Protein AF-W5T266-F1 (afdb_monomer_lite)

Radius of gyration: 19.84 Å; chains: 1; bounding box: 47×55×50 Å

Foldseek 3Di:
DVVVVVCCCVQAVVLLVVLVVQLVVLVDDDDDPDDPDQLAAADDRDPSSLVSNLSSLLSNCVRPQPPHAALPDWPDDPVLVVLLCLNNGHNVSSVSVDPSSVVSVVVRVVRGDPNNVSVNSNCVVVVVVVVVVVVVPDPPPPPDDD

Sequence (146 aa):
MKEAVEKFIKETLEKVEEGSKEAAKGAIGEAIGNATSAGHGADPANKDSIVSIVKGIKKIVEVVLKDKGNAGATKTGDDDKKDIGKLFAHANGKADAKEENIAKASASIGAVIGADILKAIAVLKKTLLLVLVRELMKPRMQLRLL

InterPro domains:
  IPR000680 Borrelia lipoprotein [PF00921] (2-126)

Organism: NCBI:txid1408429

pLDDT: mean 82.83, std 16.29, range [38.78, 98.12]

Structure (mmCIF, N/CA/C/O backbone):
data_AF-W5T266-F1
#
_entry.id   AF-W5T266-F1
#
loop_
_atom_site.group_PDB
_atom_site.id
_atom_site.type_symbol
_atom_site.label_atom_id
_atom_site.label_alt_id
_atom_site.label_comp_id
_atom_site.label_asym_id
_atom_site.label_entity_id
_atom_site.label_seq_id
_atom_site.pdbx_PDB_ins_code
_atom_site.Cartn_x
_atom_site.Cartn_y
_atom_site.Cartn_z
_atom_site.occupancy
_atom_site.B_iso_or_equiv
_atom_site.auth_seq_id
_atom_site.auth_comp_id
_atom_site.auth_asym_id
_atom_site.auth_atom_id
_atom_site.pdbx_PDB_model_num
ATOM 1 N N . MET A 1 1 ? -26.517 4.857 25.320 1.00 79.38 1 MET A N 1
ATOM 2 C CA . MET A 1 1 ? -25.827 5.932 24.563 1.00 79.38 1 MET A CA 1
ATOM 3 C C . MET A 1 1 ? -24.336 5.987 24.894 1.00 79.38 1 MET A C 1
ATOM 5 O O . MET A 1 1 ? -23.538 5.791 23.991 1.00 79.38 1 MET A O 1
ATOM 9 N N . LYS A 1 2 ? -23.952 6.188 26.166 1.00 92.50 2 LYS A N 1
ATOM 10 C CA . LYS A 1 2 ? -22.546 6.338 26.593 1.00 92.50 2 LYS A CA 1
ATOM 11 C C . LYS A 1 2 ? -21.632 5.168 26.183 1.00 92.50 2 LYS A C 1
ATOM 13 O O . LYS A 1 2 ? -20.604 5.398 25.562 1.00 92.50 2 LYS A O 1
ATOM 18 N N . GLU A 1 3 ? -22.062 3.928 26.408 1.00 95.19 3 GLU A N 1
ATOM 19 C CA . GLU A 1 3 ? -21.287 2.725 26.046 1.00 95.19 3 GLU A CA 1
ATOM 20 C C . GLU A 1 3 ? -21.024 2.593 24.538 1.00 95.19 3 GLU A C 1
ATOM 22 O O . GLU A 1 3 ? -19.925 2.238 24.121 1.00 95.19 3 GLU A O 1
ATOM 27 N N . ALA A 1 4 ? -22.013 2.917 23.699 1.00 94.06 4 ALA A N 1
ATOM 28 C CA . ALA A 1 4 ? -21.860 2.860 22.246 1.00 94.06 4 ALA A CA 1
ATOM 29 C C . ALA A 1 4 ? -20.841 3.896 21.740 1.00 94.06 4 ALA A C 1
ATOM 31 O O . ALA A 1 4 ? -20.068 3.604 20.828 1.00 94.06 4 ALA A O 1
ATOM 32 N N . VAL A 1 5 ? -20.813 5.081 22.360 1.00 95.75 5 VAL A N 1
ATOM 33 C CA . VAL A 1 5 ? -19.840 6.140 22.052 1.00 95.75 5 VAL A CA 1
ATOM 34 C C . VAL A 1 5 ? -18.434 5.722 22.479 1.00 95.75 5 VAL A C 1
ATOM 36 O O . VAL A 1 5 ? -17.506 5.814 21.681 1.00 95.75 5 VAL A O 1
ATOM 39 N N . GLU A 1 6 ? -18.270 5.199 23.696 1.00 96.38 6 GLU A N 1
ATOM 40 C CA . GLU A 1 6 ? -16.971 4.711 24.180 1.00 96.38 6 GLU A CA 1
ATOM 41 C C . GLU A 1 6 ? -16.427 3.570 23.311 1.00 96.38 6 GLU A C 1
ATOM 43 O O . GLU A 1 6 ? -15.244 3.561 22.964 1.00 96.38 6 GLU A O 1
ATOM 48 N N . LYS A 1 7 ? -17.298 2.642 22.897 1.00 95.19 7 LYS A N 1
ATOM 49 C CA . LYS A 1 7 ? -16.941 1.563 21.973 1.00 95.19 7 LYS A CA 1
ATOM 50 C C . LYS A 1 7 ? -16.498 2.105 20.616 1.00 95.19 7 LYS A C 1
ATOM 52 O O . LYS A 1 7 ? -15.481 1.663 20.093 1.00 95.19 7 LYS A O 1
ATOM 57 N N . PHE A 1 8 ? -17.221 3.072 20.050 1.00 95.19 8 PHE A N 1
ATOM 58 C CA . PHE A 1 8 ? -16.854 3.681 18.771 1.00 95.19 8 PHE A CA 1
ATOM 59 C C . PHE A 1 8 ? -15.481 4.368 18.825 1.00 95.19 8 PHE A C 1
ATOM 61 O O . PHE A 1 8 ? -14.663 4.167 17.924 1.00 95.19 8 PHE A O 1
ATOM 68 N N . ILE A 1 9 ? -15.201 5.118 19.896 1.00 96.12 9 ILE A N 1
ATOM 69 C CA . ILE A 1 9 ? -13.908 5.786 20.092 1.00 96.12 9 ILE A CA 1
ATOM 70 C C . ILE A 1 9 ? -12.777 4.751 20.132 1.00 96.12 9 ILE A C 1
ATOM 72 O O . ILE A 1 9 ? -11.872 4.812 19.301 1.00 96.12 9 ILE A O 1
ATOM 76 N N . LYS A 1 10 ? -12.870 3.755 21.020 1.00 94.31 10 LYS A N 1
ATOM 77 C CA . LYS A 1 10 ? -11.806 2.756 21.225 1.00 94.31 10 LYS A CA 1
ATOM 78 C C . LYS A 1 10 ? -11.625 1.812 20.041 1.00 94.31 10 LYS A C 1
ATOM 80 O O . LYS A 1 10 ? -10.514 1.494 19.624 1.00 94.31 10 LYS A O 1
ATOM 85 N N . GLU A 1 11 ? -12.724 1.322 19.474 1.00 93.88 11 GLU A N 1
ATOM 86 C CA . GLU A 1 11 ? -12.651 0.304 18.427 1.00 93.88 11 GLU A CA 1
ATOM 87 C C . GLU A 1 11 ? -12.420 0.879 17.033 1.00 93.88 11 GLU A C 1
ATOM 89 O O . GLU A 1 11 ? -11.982 0.124 16.163 1.00 93.88 11 GLU A O 1
ATOM 94 N N . THR A 1 12 ? -12.701 2.170 16.815 1.00 95.25 12 THR A N 1
ATOM 95 C CA . THR A 1 12 ? -12.573 2.820 15.502 1.00 95.25 12 THR A CA 1
ATOM 96 C C . THR A 1 12 ? -11.615 4.004 15.537 1.00 95.25 12 THR A C 1
ATOM 98 O O . THR A 1 12 ? -10.584 3.946 14.871 1.00 95.25 12 THR A O 1
ATOM 101 N N . LEU A 1 13 ? -11.925 5.066 16.288 1.00 97.31 13 LEU A N 1
ATOM 102 C CA . LEU A 1 13 ? -11.173 6.325 16.199 1.00 97.31 13 LEU A CA 1
ATOM 103 C C . LEU A 1 13 ? -9.723 6.184 16.671 1.00 97.31 13 LEU A C 1
ATOM 105 O O . LEU A 1 13 ? -8.826 6.593 15.940 1.00 97.31 13 LEU A O 1
ATOM 109 N N . GLU A 1 14 ? -9.482 5.536 17.813 1.00 97.38 14 GLU A N 1
ATOM 110 C CA . GLU A 1 14 ? -8.123 5.305 18.329 1.00 97.38 14 GLU A CA 1
ATOM 111 C C . GLU A 1 14 ? -7.277 4.505 17.327 1.00 97.38 14 GLU A C 1
ATOM 113 O O . GLU A 1 14 ? -6.142 4.864 17.023 1.00 97.38 14 GLU A O 1
ATOM 118 N N . LYS A 1 15 ? -7.845 3.465 16.705 1.00 95.69 15 LYS A N 1
ATOM 119 C CA . LYS A 1 15 ? -7.125 2.669 15.697 1.00 95.69 15 LYS A CA 1
ATOM 120 C C . LYS A 1 15 ? -6.848 3.443 14.413 1.00 95.69 15 LYS A C 1
ATOM 122 O O . LYS A 1 15 ? -5.796 3.238 13.805 1.00 95.69 15 LYS A O 1
ATOM 127 N N . VAL A 1 16 ? -7.775 4.303 13.988 1.00 97.44 16 VAL A N 1
ATOM 128 C CA . VAL A 1 16 ? -7.573 5.188 12.833 1.00 97.44 16 VAL A CA 1
ATOM 129 C C . VAL A 1 16 ? -6.470 6.196 13.133 1.00 97.44 16 VAL A C 1
ATOM 131 O O . VAL A 1 16 ? -5.587 6.385 12.298 1.00 97.44 16 VAL A O 1
ATOM 134 N N . GLU A 1 17 ? -6.473 6.796 14.321 1.00 97.94 17 GLU A N 1
ATOM 135 C CA . GLU A 1 17 ? -5.436 7.723 14.768 1.00 97.94 17 GLU A CA 1
ATOM 136 C C . GLU A 1 17 ? -4.060 7.045 14.800 1.00 97.94 17 GLU A C 1
ATOM 138 O O . GLU A 1 17 ? -3.110 7.522 14.176 1.00 97.94 17 GLU A O 1
ATOM 143 N N . GLU A 1 18 ? -3.953 5.897 15.469 1.00 97.62 18 GLU A N 1
ATOM 144 C CA . GLU A 1 18 ? -2.713 5.128 15.565 1.00 97.62 18 GLU A CA 1
ATOM 145 C C . GLU A 1 18 ? -2.210 4.680 14.188 1.00 97.62 18 GLU A C 1
ATOM 147 O O . GLU A 1 18 ? -1.019 4.782 13.893 1.00 97.62 18 GLU A O 1
ATOM 152 N N . GLY A 1 19 ? -3.111 4.194 13.329 1.00 96.81 19 GLY A N 1
ATOM 153 C CA . GLY A 1 19 ? -2.774 3.793 11.967 1.00 96.81 19 GLY A CA 1
ATOM 154 C C . GLY A 1 19 ? -2.309 4.970 11.109 1.00 96.81 19 GLY A C 1
ATOM 155 O O . GLY A 1 19 ? -1.343 4.834 10.360 1.00 96.81 19 GLY A O 1
ATOM 156 N N . SER A 1 20 ? -2.935 6.139 11.262 1.00 97.75 20 SER A N 1
ATOM 157 C CA . SER A 1 20 ? -2.565 7.357 10.531 1.00 97.75 20 SER A CA 1
ATOM 158 C C . SER A 1 20 ? -1.188 7.859 10.958 1.00 97.75 20 SER A C 1
ATOM 160 O O . SER A 1 20 ? -0.349 8.148 10.107 1.00 97.75 20 SER A O 1
ATOM 162 N N . LYS A 1 21 ? -0.917 7.881 12.271 1.00 98.12 21 LYS A N 1
ATOM 163 C CA . LYS A 1 21 ? 0.402 8.222 12.827 1.00 98.12 21 LYS A CA 1
ATOM 164 C C . LYS A 1 21 ? 1.493 7.273 12.332 1.00 98.12 21 LYS A C 1
ATOM 166 O O . LYS A 1 21 ? 2.581 7.725 11.996 1.00 98.12 21 LYS A O 1
ATOM 171 N N . GLU A 1 22 ? 1.217 5.971 12.271 1.00 96.62 22 GLU A N 1
ATOM 172 C CA . GLU A 1 22 ? 2.177 4.987 11.760 1.00 96.62 22 GLU A CA 1
ATOM 173 C C . GLU A 1 22 ? 2.433 5.159 10.255 1.00 96.62 22 GLU A C 1
ATOM 175 O O . GLU A 1 22 ? 3.587 5.154 9.835 1.00 96.62 22 GLU A O 1
ATOM 180 N N . ALA A 1 23 ? 1.389 5.368 9.445 1.00 95.19 23 ALA A N 1
ATOM 181 C CA . ALA A 1 23 ? 1.549 5.596 8.008 1.00 95.19 23 ALA A CA 1
ATOM 182 C C . ALA A 1 23 ? 2.349 6.877 7.716 1.00 95.19 23 ALA A C 1
ATOM 184 O O . ALA A 1 23 ? 3.221 6.872 6.846 1.00 95.19 23 ALA A O 1
ATOM 185 N N . ALA A 1 24 ? 2.105 7.945 8.484 1.00 97.00 24 ALA A N 1
ATOM 186 C CA . ALA A 1 24 ? 2.794 9.224 8.341 1.00 97.00 24 ALA A CA 1
ATOM 187 C C . ALA A 1 24 ? 4.318 9.112 8.519 1.00 97.00 24 ALA A C 1
ATOM 189 O O . ALA A 1 24 ? 5.055 9.814 7.834 1.00 97.00 24 ALA A O 1
ATOM 190 N N . LYS A 1 25 ? 4.810 8.187 9.359 1.00 95.19 25 LYS A N 1
ATOM 191 C CA . LYS A 1 25 ? 6.258 7.940 9.519 1.00 95.19 25 LYS A CA 1
ATOM 192 C C . LYS A 1 25 ? 6.936 7.497 8.225 1.00 95.19 25 LYS A C 1
ATOM 194 O O . LYS A 1 25 ? 8.124 7.738 8.060 1.00 95.19 25 LYS A O 1
ATOM 199 N N . GLY A 1 26 ? 6.204 6.816 7.342 1.00 88.81 26 GLY A N 1
ATOM 200 C CA . GLY A 1 26 ? 6.726 6.361 6.056 1.00 88.81 26 GLY A CA 1
ATOM 201 C C . GLY A 1 26 ? 6.395 7.279 4.885 1.00 88.81 26 GLY A C 1
ATOM 202 O O . GLY A 1 26 ? 7.031 7.170 3.843 1.00 88.81 26 GLY A O 1
ATOM 203 N N . ALA A 1 27 ? 5.450 8.207 5.050 1.00 92.25 27 ALA A N 1
ATOM 204 C CA . ALA A 1 27 ? 5.093 9.217 4.053 1.00 92.25 27 ALA A CA 1
ATOM 205 C C . ALA A 1 27 ? 6.086 10.398 4.045 1.00 92.25 27 ALA A C 1
ATOM 207 O O . ALA A 1 27 ? 5.697 11.562 3.993 1.00 92.25 27 ALA A O 1
ATOM 208 N N . ILE A 1 28 ? 7.376 10.075 4.127 1.00 88.75 28 ILE A N 1
ATOM 209 C CA . ILE A 1 28 ? 8.502 11.003 4.070 1.00 88.75 28 ILE A CA 1
ATOM 210 C C . ILE A 1 28 ? 9.320 10.667 2.824 1.00 88.75 28 ILE A C 1
ATOM 212 O O . ILE A 1 28 ? 9.679 9.508 2.609 1.00 88.75 28 ILE A O 1
ATOM 216 N N . 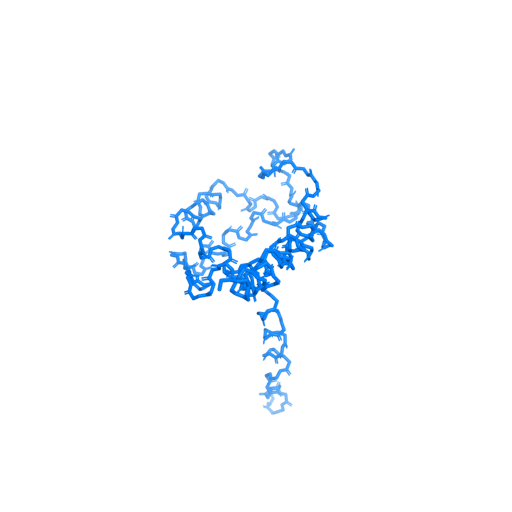GLY A 1 29 ? 9.584 11.657 1.976 1.00 83.81 29 GLY A N 1
ATOM 217 C CA . GLY A 1 29 ? 10.320 11.437 0.736 1.00 83.81 29 GLY A CA 1
ATOM 218 C C . GLY A 1 29 ? 9.951 12.417 -0.368 1.00 83.81 29 GLY A C 1
ATOM 219 O O . GLY A 1 29 ? 9.454 13.512 -0.111 1.00 83.81 29 GLY A O 1
ATOM 220 N N . GLU A 1 30 ? 10.244 12.004 -1.594 1.00 86.00 30 GLU A N 1
ATOM 221 C CA . GLU A 1 30 ? 10.067 12.798 -2.807 1.00 86.00 30 GLU A CA 1
ATOM 222 C C . GLU A 1 30 ? 8.604 12.881 -3.267 1.00 86.00 30 GLU A C 1
ATOM 224 O O . GLU A 1 30 ? 7.695 12.280 -2.688 1.00 86.00 30 GLU A O 1
ATOM 229 N N . ALA A 1 31 ? 8.378 13.638 -4.343 1.00 88.06 31 ALA A N 1
ATOM 230 C CA . ALA A 1 31 ? 7.076 13.747 -4.980 1.00 88.06 31 ALA A CA 1
ATOM 231 C C . ALA A 1 31 ? 6.549 12.379 -5.451 1.00 88.06 31 ALA A C 1
ATOM 233 O O . ALA A 1 31 ? 7.288 11.527 -5.952 1.00 88.06 31 ALA A O 1
ATOM 234 N N . ILE A 1 32 ? 5.235 12.188 -5.336 1.00 88.69 32 ILE A N 1
ATOM 235 C CA . ILE A 1 32 ? 4.559 11.003 -5.866 1.00 88.69 32 ILE A CA 1
ATOM 236 C C . ILE A 1 32 ? 4.700 11.001 -7.390 1.00 88.69 32 ILE A C 1
ATOM 238 O O . ILE A 1 32 ? 4.375 11.989 -8.045 1.00 88.69 32 ILE A O 1
ATOM 242 N N . GLY A 1 33 ? 5.154 9.877 -7.945 1.00 83.88 33 GLY A N 1
ATOM 243 C CA . GLY A 1 33 ? 5.374 9.744 -9.384 1.00 83.88 33 GLY A CA 1
ATOM 244 C C . GLY A 1 33 ? 6.649 10.428 -9.876 1.00 83.88 33 GLY A C 1
ATOM 245 O O . GLY A 1 33 ? 6.709 10.791 -11.047 1.00 83.88 33 GLY A O 1
ATOM 246 N N . ASN A 1 34 ? 7.652 10.619 -9.007 1.00 82.00 34 ASN A N 1
ATOM 247 C CA . ASN A 1 34 ? 8.945 11.132 -9.443 1.00 82.00 34 ASN A CA 1
ATOM 248 C C . ASN A 1 34 ? 9.552 10.231 -10.535 1.00 82.00 34 ASN A C 1
ATOM 250 O O . ASN A 1 34 ? 9.713 9.025 -10.345 1.00 82.00 34 ASN A O 1
ATOM 254 N N . ALA A 1 35 ? 9.905 10.842 -11.662 1.00 76.81 35 ALA A N 1
ATOM 255 C CA . ALA A 1 35 ? 10.687 10.249 -12.734 1.00 76.81 35 ALA A CA 1
ATOM 256 C C . ALA A 1 35 ? 11.945 11.111 -12.881 1.00 76.81 35 ALA A C 1
ATOM 258 O O . ALA A 1 35 ? 11.917 12.169 -13.508 1.00 76.81 35 ALA A O 1
ATOM 259 N N . THR A 1 36 ? 13.026 10.679 -12.230 1.00 64.00 36 THR A N 1
ATOM 260 C CA . THR A 1 36 ? 14.217 11.490 -11.921 1.00 64.00 36 THR A CA 1
ATOM 261 C C . THR A 1 36 ? 14.905 12.092 -13.145 1.00 64.00 36 THR A C 1
ATOM 263 O O . THR A 1 36 ? 15.525 13.145 -13.015 1.00 64.00 36 THR A O 1
ATOM 266 N N . SER A 1 37 ? 14.788 11.465 -14.323 1.00 65.50 37 SER A N 1
ATOM 267 C CA . SER A 1 37 ? 15.106 12.012 -15.654 1.00 65.50 37 SER A CA 1
ATOM 268 C C . SER A 1 37 ? 14.868 10.955 -16.745 1.00 65.50 37 SER A C 1
ATOM 270 O O . SER A 1 37 ? 14.774 9.759 -16.458 1.00 65.50 37 SER A O 1
ATOM 272 N N . ALA A 1 38 ? 14.814 11.367 -18.017 1.00 63.75 38 ALA A N 1
ATOM 273 C CA . ALA A 1 38 ? 14.748 10.430 -19.141 1.00 63.75 38 ALA A CA 1
ATOM 274 C C . ALA A 1 38 ? 15.940 9.457 -19.100 1.00 63.75 38 ALA A C 1
ATOM 276 O O . ALA A 1 38 ? 17.092 9.869 -18.949 1.00 63.75 38 ALA A O 1
ATOM 277 N N . GLY A 1 39 ? 15.660 8.155 -19.193 1.00 62.56 39 GLY A N 1
ATOM 278 C CA . GLY A 1 39 ? 16.693 7.126 -19.129 1.00 62.56 39 GLY A CA 1
ATOM 279 C C . GLY A 1 39 ? 17.428 7.064 -17.788 1.00 62.56 39 GLY A C 1
ATOM 280 O O . GLY A 1 39 ? 18.608 6.724 -17.786 1.00 62.56 39 GLY A O 1
ATOM 281 N N . HIS A 1 40 ? 16.774 7.391 -16.669 1.00 66.94 40 HIS A N 1
ATOM 282 C CA . HIS A 1 40 ? 17.224 7.028 -15.320 1.00 66.94 40 HIS A CA 1
ATOM 283 C C . HIS A 1 40 ? 16.505 5.755 -14.857 1.00 66.94 40 HIS A C 1
ATOM 285 O O . HIS A 1 40 ? 15.342 5.536 -15.184 1.00 66.94 40 HIS A O 1
ATOM 291 N N . GLY A 1 41 ? 17.226 4.872 -14.162 1.00 75.44 41 GLY A N 1
ATOM 292 C CA . GLY A 1 41 ? 16.623 3.683 -13.555 1.00 75.44 41 GLY A CA 1
ATOM 293 C C . GLY A 1 41 ? 15.893 4.031 -12.262 1.00 75.44 41 GLY A C 1
ATOM 294 O O . GLY A 1 41 ? 16.132 5.088 -11.683 1.00 75.44 41 GLY A O 1
ATOM 295 N N . ALA A 1 42 ? 15.038 3.126 -11.796 1.00 80.44 42 ALA A N 1
ATOM 296 C CA . ALA A 1 42 ? 14.387 3.269 -10.504 1.00 80.44 42 ALA A CA 1
ATOM 297 C C . ALA A 1 42 ? 15.396 3.088 -9.362 1.00 80.44 42 ALA A C 1
ATOM 299 O O . ALA A 1 42 ? 16.157 2.112 -9.338 1.00 80.44 42 ALA A O 1
ATOM 300 N N . ASP A 1 43 ? 15.348 4.000 -8.393 1.00 82.31 43 ASP A N 1
ATOM 301 C CA . ASP A 1 43 ? 16.039 3.836 -7.121 1.00 82.31 43 ASP A CA 1
ATOM 302 C C . ASP A 1 43 ? 15.210 2.960 -6.167 1.00 82.31 43 ASP A C 1
ATOM 304 O O . ASP A 1 43 ? 13.975 3.041 -6.144 1.00 82.31 43 ASP A O 1
ATOM 308 N N . PRO A 1 44 ? 15.854 2.103 -5.354 1.00 81.25 44 PRO A N 1
ATOM 309 C CA . PRO A 1 44 ? 15.143 1.302 -4.372 1.00 81.25 44 PRO A CA 1
ATOM 310 C C . PRO A 1 44 ? 14.390 2.177 -3.366 1.00 81.25 44 PRO A C 1
ATOM 312 O O . PRO A 1 44 ? 14.972 3.036 -2.706 1.00 81.25 44 PRO A O 1
ATOM 315 N N . ALA A 1 45 ? 13.102 1.893 -3.173 1.00 82.94 45 ALA A N 1
ATOM 316 C CA . ALA A 1 45 ? 12.319 2.543 -2.130 1.00 82.94 45 ALA A CA 1
ATOM 317 C C . ALA A 1 45 ? 12.886 2.238 -0.731 1.00 82.94 45 ALA A C 1
ATOM 319 O O . ALA A 1 45 ? 13.335 1.119 -0.447 1.00 82.94 45 ALA A O 1
ATOM 320 N N . ASN A 1 46 ? 12.792 3.211 0.181 1.00 85.38 46 ASN A N 1
ATOM 321 C CA . ASN A 1 46 ? 13.153 2.998 1.578 1.00 85.38 46 ASN A CA 1
ATOM 322 C C . ASN A 1 46 ? 12.226 1.940 2.205 1.00 85.38 46 ASN A C 1
ATOM 324 O O . ASN A 1 46 ? 11.014 2.136 2.338 1.00 85.38 46 ASN A O 1
ATOM 328 N N . LYS A 1 47 ? 12.813 0.810 2.610 1.00 85.38 47 LYS A N 1
ATOM 329 C CA . LYS A 1 47 ? 12.087 -0.335 3.174 1.00 85.38 47 LYS A CA 1
ATOM 330 C C . LYS A 1 47 ? 11.301 0.038 4.429 1.00 85.38 47 LYS A C 1
ATOM 332 O O . LYS A 1 47 ? 10.156 -0.391 4.561 1.00 85.38 47 LYS A O 1
ATOM 337 N N . ASP A 1 48 ? 11.877 0.842 5.318 1.00 85.75 48 ASP A N 1
ATOM 338 C CA . ASP A 1 48 ? 11.234 1.232 6.576 1.00 85.75 48 ASP A CA 1
ATOM 339 C C . ASP A 1 48 ? 10.037 2.154 6.327 1.00 85.75 48 ASP A C 1
ATOM 341 O O . ASP A 1 48 ? 8.985 1.997 6.961 1.00 85.75 48 ASP A O 1
ATOM 345 N N . SER A 1 49 ? 10.146 3.038 5.330 1.00 88.44 49 SER A N 1
ATOM 346 C CA . SER A 1 49 ? 9.034 3.873 4.875 1.00 88.44 49 SER A CA 1
ATOM 347 C C . SER A 1 49 ? 7.873 3.027 4.349 1.00 88.44 49 SER A C 1
ATOM 349 O O . SER A 1 49 ? 6.740 3.162 4.816 1.00 88.44 49 SER A O 1
ATOM 351 N N . ILE A 1 50 ? 8.150 2.081 3.443 1.00 89.25 50 ILE A N 1
ATOM 352 C CA . ILE A 1 50 ? 7.124 1.183 2.887 1.00 89.25 50 ILE A CA 1
ATOM 353 C C . ILE A 1 50 ? 6.479 0.328 3.983 1.00 89.25 50 ILE A C 1
ATOM 355 O O . ILE A 1 50 ? 5.255 0.187 4.027 1.00 89.25 50 ILE A O 1
ATOM 359 N N . VAL A 1 51 ? 7.274 -0.218 4.906 1.00 89.50 51 VAL A N 1
ATOM 360 C CA . VAL A 1 51 ? 6.760 -1.022 6.023 1.00 89.50 51 VAL A CA 1
ATOM 361 C C . VAL A 1 51 ? 5.823 -0.205 6.915 1.00 89.50 51 VAL A C 1
ATOM 363 O O . VAL A 1 51 ? 4.785 -0.732 7.327 1.00 89.50 51 VAL A O 1
ATOM 366 N N . SER A 1 52 ? 6.161 1.053 7.199 1.00 92.31 52 SER A N 1
ATOM 367 C CA . SER A 1 52 ? 5.348 1.947 8.034 1.00 92.31 52 SER A CA 1
ATOM 368 C C . SER A 1 52 ? 4.023 2.303 7.351 1.00 92.31 52 SER A C 1
ATOM 370 O O . SER A 1 52 ? 2.960 2.131 7.950 1.00 92.31 52 SER A O 1
ATOM 372 N N . ILE A 1 53 ? 4.059 2.661 6.059 1.00 93.81 53 ILE A N 1
ATOM 373 C CA . ILE A 1 53 ? 2.858 2.917 5.242 1.00 93.81 53 ILE A CA 1
ATOM 374 C C . ILE A 1 53 ? 1.926 1.697 5.244 1.00 93.81 53 ILE A C 1
ATOM 376 O O . ILE A 1 53 ? 0.745 1.811 5.575 1.00 93.81 53 ILE A O 1
ATOM 380 N N . VAL A 1 54 ? 2.453 0.508 4.929 1.00 93.12 54 VAL A N 1
ATOM 381 C CA . VAL A 1 54 ? 1.653 -0.725 4.846 1.00 93.12 54 VAL A CA 1
ATOM 382 C C . VAL A 1 54 ? 1.044 -1.088 6.204 1.00 93.12 54 VAL A C 1
ATOM 384 O O . VAL A 1 54 ? -0.123 -1.474 6.271 1.00 93.12 54 VAL A O 1
ATOM 387 N N . LYS A 1 55 ? 1.801 -0.961 7.305 1.00 93.06 55 LYS A N 1
ATOM 388 C CA . LYS A 1 55 ? 1.292 -1.222 8.664 1.00 93.06 55 LYS A CA 1
ATOM 389 C C . LYS A 1 55 ? 0.180 -0.247 9.053 1.00 93.06 55 LYS A C 1
ATOM 391 O O . LYS A 1 55 ? -0.855 -0.694 9.549 1.00 93.06 55 LYS A O 1
ATOM 396 N N . GLY A 1 56 ? 0.390 1.048 8.830 1.00 95.44 56 GLY A N 1
ATOM 397 C CA . GLY A 1 56 ? -0.577 2.086 9.171 1.00 95.44 56 GLY A CA 1
ATOM 398 C C . GLY A 1 56 ? -1.884 1.939 8.393 1.00 95.44 56 GLY A C 1
ATOM 399 O O . GLY A 1 56 ? -2.954 1.850 8.998 1.00 95.44 56 GLY A O 1
ATOM 400 N N . ILE A 1 57 ? -1.799 1.782 7.064 1.00 95.44 57 ILE A N 1
ATOM 401 C CA . ILE A 1 57 ? -2.972 1.561 6.202 1.00 95.44 57 ILE A CA 1
ATOM 402 C C . ILE A 1 57 ? -3.715 0.292 6.611 1.00 95.44 57 ILE A C 1
ATOM 404 O O . ILE A 1 57 ? -4.938 0.318 6.734 1.00 95.44 57 ILE A O 1
ATOM 408 N N . LYS A 1 58 ? -3.002 -0.809 6.879 1.00 93.62 58 LYS A N 1
ATOM 409 C CA . LYS A 1 58 ? -3.627 -2.058 7.331 1.00 93.62 58 LYS A CA 1
ATOM 410 C C . LYS A 1 58 ? -4.495 -1.838 8.575 1.00 93.62 58 LYS A C 1
ATOM 412 O O . LYS A 1 58 ? -5.642 -2.278 8.590 1.00 93.62 58 LYS A O 1
ATOM 417 N N . LYS A 1 59 ? -3.975 -1.126 9.579 1.00 95.00 59 LYS A N 1
ATOM 418 C CA . LYS A 1 59 ? -4.686 -0.858 1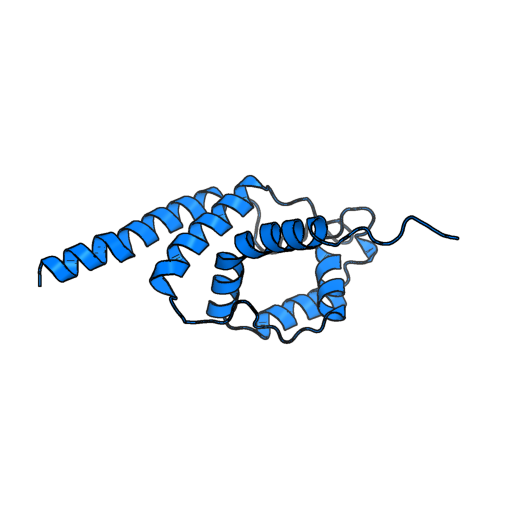0.838 1.00 95.00 59 LYS A CA 1
ATOM 419 C C . LYS A 1 59 ? -5.971 -0.049 10.628 1.00 95.00 59 LYS A C 1
ATOM 421 O O . LYS A 1 59 ? -6.996 -0.365 11.225 1.00 95.00 59 LYS A O 1
ATOM 426 N N . ILE A 1 60 ? -5.938 0.939 9.731 1.00 96.25 60 ILE A N 1
ATOM 427 C CA . ILE A 1 60 ? -7.117 1.733 9.343 1.00 96.25 60 ILE A CA 1
ATOM 428 C C . ILE A 1 60 ? -8.129 0.857 8.587 1.00 96.25 60 ILE A C 1
ATOM 430 O O . ILE A 1 60 ? -9.318 0.824 8.903 1.00 96.25 60 ILE A O 1
ATOM 434 N N . VAL A 1 61 ? -7.664 0.113 7.584 1.00 95.50 61 VAL A N 1
ATOM 435 C CA . VAL A 1 61 ? -8.508 -0.668 6.667 1.00 95.50 61 VAL A CA 1
ATOM 436 C C . VAL A 1 61 ? -9.230 -1.825 7.362 1.00 95.50 61 VAL A C 1
ATOM 438 O O . VAL A 1 61 ? -10.346 -2.171 6.961 1.00 95.50 61 VAL A O 1
ATOM 441 N N . GLU A 1 62 ? -8.628 -2.419 8.394 1.00 91.81 62 GLU A N 1
ATOM 442 C CA . GLU A 1 62 ? -9.248 -3.473 9.207 1.00 91.81 62 GLU A CA 1
ATOM 443 C C . GLU A 1 62 ? -10.536 -3.005 9.895 1.00 91.81 62 GLU A C 1
ATOM 445 O O . GLU A 1 62 ? -11.469 -3.797 10.022 1.00 91.81 62 GLU A O 1
ATOM 450 N N . VAL A 1 63 ? -10.632 -1.724 10.270 1.00 94.88 63 VAL A N 1
ATOM 451 C CA . VAL A 1 63 ? -11.813 -1.191 10.968 1.00 94.88 63 VAL A CA 1
ATOM 452 C C . VAL A 1 63 ? -12.756 -0.391 10.078 1.00 94.88 63 VAL A C 1
ATOM 454 O O . VAL A 1 63 ? -13.970 -0.464 10.267 1.00 94.88 63 VAL A O 1
ATOM 457 N N . VAL A 1 64 ? -12.226 0.327 9.083 1.00 94.88 64 VAL A N 1
ATOM 458 C CA . VAL A 1 64 ? -13.027 1.210 8.220 1.00 94.88 64 VAL A CA 1
ATOM 459 C C . VAL A 1 64 ? -13.681 0.451 7.067 1.00 94.88 64 VAL A C 1
ATOM 461 O O . VAL A 1 64 ? -14.875 0.621 6.820 1.00 94.88 64 VAL A O 1
ATOM 464 N N . LEU A 1 65 ? -12.919 -0.378 6.343 1.00 94.12 65 LEU A N 1
ATOM 465 C CA . LEU A 1 65 ? -13.419 -1.003 5.112 1.00 94.12 65 LEU A CA 1
ATOM 466 C C . LEU A 1 65 ? -14.092 -2.353 5.346 1.00 94.12 65 LEU A C 1
ATOM 468 O O . LEU A 1 65 ? -14.942 -2.714 4.545 1.00 94.12 65 LEU A O 1
ATOM 472 N N . LYS A 1 66 ? -13.754 -3.082 6.419 1.00 87.44 66 LYS A N 1
ATOM 473 C CA . LYS A 1 66 ? -14.339 -4.402 6.735 1.00 87.44 66 LYS A CA 1
ATOM 474 C C . LYS A 1 66 ? -14.319 -5.340 5.513 1.00 87.44 66 LYS A C 1
ATOM 476 O O . LYS A 1 66 ? -13.231 -5.749 5.112 1.00 87.44 66 LYS A O 1
ATOM 481 N N . ASP A 1 67 ? -15.476 -5.637 4.933 1.00 88.31 67 ASP A N 1
ATOM 482 C CA . ASP A 1 67 ? -15.748 -6.495 3.774 1.00 88.31 67 ASP A CA 1
ATOM 483 C C . ASP A 1 67 ? -15.791 -5.751 2.422 1.00 88.31 67 ASP A C 1
ATOM 485 O O . ASP A 1 67 ? -15.936 -6.376 1.375 1.00 88.31 67 ASP A O 1
ATOM 489 N N . LYS A 1 68 ? -15.628 -4.424 2.414 1.00 93.81 68 LYS A N 1
ATOM 490 C CA . LYS A 1 68 ? -15.607 -3.614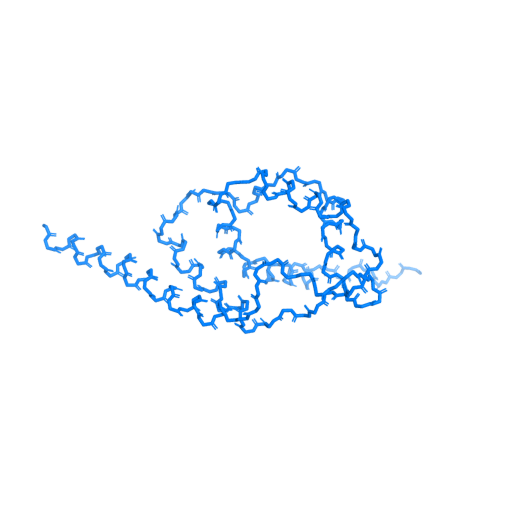 1.190 1.00 93.81 68 LYS A CA 1
ATOM 491 C C . LYS A 1 68 ? -14.274 -3.722 0.448 1.00 93.81 68 LYS A C 1
ATOM 493 O O . LYS A 1 68 ? -13.200 -3.635 1.053 1.00 93.81 68 LYS A O 1
ATOM 498 N N . GLY A 1 69 ? -14.379 -3.778 -0.879 1.00 93.56 69 GLY A N 1
ATOM 499 C CA . GLY A 1 69 ? -13.255 -3.897 -1.804 1.00 93.56 69 GLY A CA 1
ATOM 500 C C . GLY A 1 69 ? -12.760 -5.336 -1.955 1.00 93.56 69 GLY A C 1
ATOM 501 O O . GLY A 1 69 ? -13.007 -6.200 -1.116 1.00 93.56 69 GLY A O 1
ATOM 502 N N . ASN A 1 70 ? -12.036 -5.593 -3.035 1.00 92.81 70 ASN A N 1
ATOM 503 C CA . ASN A 1 70 ? -11.468 -6.888 -3.366 1.00 92.81 70 ASN A CA 1
ATOM 504 C C . ASN A 1 70 ? -9.958 -6.754 -3.601 1.00 92.81 70 ASN A C 1
ATOM 506 O O . ASN A 1 70 ? -9.514 -6.186 -4.592 1.00 92.81 70 ASN A O 1
ATOM 510 N N . ALA A 1 71 ? -9.156 -7.341 -2.710 1.00 90.94 71 ALA A N 1
ATOM 511 C CA . ALA A 1 71 ? -7.694 -7.315 -2.802 1.00 90.94 71 ALA A CA 1
ATOM 512 C C . ALA A 1 71 ? -7.126 -8.039 -4.041 1.00 90.94 71 ALA A C 1
ATOM 514 O O . ALA A 1 71 ? -5.962 -7.843 -4.379 1.00 90.94 71 ALA A O 1
ATOM 515 N N . GLY A 1 72 ? -7.921 -8.900 -4.683 1.00 88.56 72 GLY A N 1
ATOM 516 C CA . GLY A 1 72 ? -7.573 -9.575 -5.932 1.00 88.56 72 GLY A CA 1
ATOM 517 C C . GLY A 1 72 ? -8.140 -8.898 -7.179 1.00 88.56 72 GLY A C 1
ATOM 518 O O . GLY A 1 72 ? -8.002 -9.457 -8.264 1.00 88.56 72 GLY A O 1
ATOM 519 N N . ALA A 1 73 ? -8.806 -7.744 -7.050 1.00 90.44 73 ALA A N 1
ATOM 520 C CA . ALA A 1 73 ? -9.340 -7.028 -8.199 1.00 90.44 73 ALA A CA 1
ATOM 521 C C . ALA A 1 73 ? -8.201 -6.601 -9.129 1.00 90.44 73 ALA A C 1
ATOM 523 O O . ALA A 1 73 ? -7.270 -5.899 -8.739 1.00 90.44 73 ALA A O 1
ATOM 524 N N . THR A 1 74 ? -8.289 -7.039 -10.375 1.00 87.69 74 THR A N 1
ATOM 525 C CA . THR A 1 74 ? -7.404 -6.622 -11.452 1.00 87.69 74 THR A CA 1
ATOM 526 C C . THR A 1 74 ? -8.115 -6.836 -12.781 1.00 87.69 74 THR A C 1
ATOM 528 O O . THR A 1 74 ? -8.977 -7.709 -12.900 1.00 87.69 74 THR A O 1
ATOM 531 N N . LYS A 1 75 ? -7.761 -6.032 -13.782 1.00 81.56 75 LYS A N 1
ATOM 532 C CA . LYS A 1 75 ? -8.150 -6.248 -15.183 1.00 81.56 75 LYS A CA 1
ATOM 533 C C . LYS A 1 75 ? -6.934 -6.412 -16.097 1.00 81.56 75 LYS A C 1
ATOM 535 O O . LYS A 1 75 ? -7.098 -6.469 -17.309 1.00 81.56 75 LYS A O 1
ATOM 540 N N . THR A 1 76 ? -5.733 -6.472 -15.521 1.00 81.81 76 THR A N 1
ATOM 541 C CA . THR A 1 76 ? -4.475 -6.669 -16.243 1.00 81.81 76 THR A CA 1
ATOM 542 C C . THR A 1 76 ? -4.091 -8.143 -16.274 1.00 81.81 76 THR A C 1
ATOM 544 O O . THR A 1 76 ? -4.185 -8.854 -15.265 1.00 81.81 76 THR A O 1
ATOM 547 N N . GLY A 1 77 ? -3.661 -8.600 -17.450 1.00 85.00 77 GLY A N 1
ATOM 548 C CA . GLY A 1 77 ? -3.111 -9.937 -17.641 1.00 85.00 77 GLY A CA 1
ATOM 549 C C . GLY A 1 77 ? -1.737 -10.089 -16.987 1.00 85.00 77 GLY A C 1
ATOM 550 O O . GLY A 1 77 ? -1.141 -9.128 -16.501 1.00 85.00 77 GLY A O 1
ATOM 551 N N . ASP A 1 78 ? -1.202 -11.308 -16.971 1.00 84.75 78 ASP A N 1
ATOM 552 C CA . ASP A 1 78 ? 0.122 -11.546 -16.385 1.00 84.75 78 ASP A CA 1
ATOM 553 C C . ASP A 1 78 ? 1.253 -10.880 -17.177 1.00 84.75 78 ASP A C 1
ATOM 555 O O . ASP A 1 78 ? 2.233 -10.438 -16.579 1.00 84.75 78 ASP A O 1
ATOM 559 N N . ASP A 1 79 ? 1.104 -10.737 -18.493 1.00 87.25 79 ASP A N 1
ATOM 560 C CA . ASP A 1 79 ? 2.080 -10.017 -19.315 1.00 87.25 79 ASP A CA 1
ATOM 561 C C . ASP A 1 79 ? 2.045 -8.508 -19.047 1.00 87.25 79 ASP A C 1
ATOM 563 O O . ASP A 1 79 ? 3.099 -7.906 -18.846 1.00 87.25 79 ASP A O 1
ATOM 567 N N . ASP A 1 80 ? 0.855 -7.927 -18.858 1.00 88.81 80 ASP A N 1
ATOM 568 C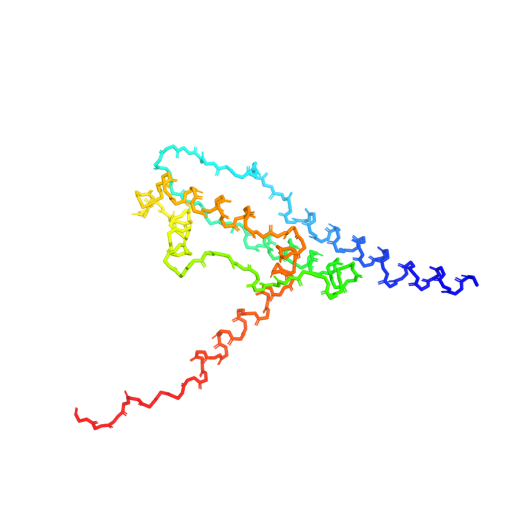 CA . ASP A 1 80 ? 0.715 -6.526 -18.444 1.00 88.81 80 ASP A CA 1
ATOM 569 C C . ASP A 1 80 ? 1.419 -6.263 -17.100 1.00 88.81 80 ASP A C 1
ATOM 571 O O . ASP A 1 80 ? 2.064 -5.232 -16.921 1.00 88.81 80 ASP A O 1
ATOM 575 N N . LYS A 1 81 ? 1.338 -7.198 -16.140 1.00 87.69 81 LYS A N 1
ATOM 576 C CA . LYS A 1 81 ? 2.020 -7.066 -14.837 1.00 87.69 81 LYS A CA 1
ATOM 577 C C . LYS A 1 81 ? 3.540 -7.094 -14.978 1.00 87.69 81 LYS A C 1
ATOM 579 O O . LYS A 1 81 ? 4.221 -6.330 -14.295 1.00 87.69 81 LYS A O 1
ATOM 584 N N . LYS A 1 82 ? 4.079 -7.962 -15.844 1.00 88.19 82 LYS A N 1
ATOM 585 C CA . LYS A 1 82 ? 5.522 -7.995 -16.146 1.00 88.19 82 LYS A CA 1
ATOM 586 C C . LYS A 1 82 ? 5.962 -6.681 -16.782 1.00 88.19 82 LYS A C 1
ATOM 588 O O . LYS A 1 82 ? 7.000 -6.146 -16.403 1.00 88.19 82 LYS A O 1
ATOM 593 N N . ASP A 1 83 ? 5.152 -6.146 -17.692 1.00 91.00 83 ASP A N 1
ATOM 594 C CA . ASP A 1 83 ? 5.429 -4.875 -18.350 1.00 91.00 83 ASP A CA 1
ATOM 595 C C . ASP A 1 83 ? 5.402 -3.703 -17.372 1.00 91.00 83 ASP A C 1
ATOM 597 O O . ASP A 1 83 ? 6.314 -2.884 -17.394 1.00 91.00 83 ASP A O 1
ATOM 601 N N . ILE A 1 84 ? 4.436 -3.645 -16.457 1.00 89.94 84 ILE A N 1
ATOM 602 C CA . ILE A 1 84 ? 4.421 -2.645 -15.378 1.00 89.94 84 ILE A CA 1
ATOM 603 C C . ILE A 1 84 ? 5.664 -2.792 -14.489 1.00 89.94 84 ILE A C 1
ATOM 605 O O . ILE A 1 84 ? 6.258 -1.796 -14.080 1.00 89.94 84 ILE A O 1
ATOM 609 N N . GLY A 1 85 ? 6.099 -4.027 -14.224 1.00 88.81 85 GLY A N 1
ATOM 610 C CA . GLY A 1 85 ? 7.304 -4.325 -13.448 1.00 88.81 85 GLY A CA 1
ATOM 611 C C . GLY A 1 85 ? 8.580 -3.682 -14.003 1.00 88.81 85 GLY A C 1
ATOM 612 O O . GLY A 1 85 ? 9.462 -3.326 -13.222 1.00 88.81 85 GLY A O 1
ATOM 613 N N . LYS A 1 86 ? 8.661 -3.455 -15.322 1.00 88.31 86 LYS A N 1
ATOM 614 C CA . LYS A 1 86 ? 9.803 -2.782 -15.967 1.00 88.31 86 LYS A CA 1
ATOM 615 C C . LYS A 1 86 ? 9.988 -1.338 -15.487 1.00 88.31 86 LYS A C 1
ATOM 617 O O . LYS A 1 86 ? 11.115 -0.858 -15.481 1.00 88.31 86 LYS A O 1
ATOM 622 N N . LEU A 1 87 ? 8.935 -0.676 -14.993 1.00 87.62 87 LEU A N 1
ATOM 623 C CA . LEU A 1 87 ? 9.032 0.663 -14.387 1.00 87.62 87 LEU A CA 1
ATOM 624 C C . LEU A 1 87 ? 9.886 0.687 -13.109 1.00 87.62 87 LEU A C 1
ATOM 626 O O . LEU A 1 87 ? 10.359 1.743 -12.708 1.00 87.62 87 LEU A O 1
ATOM 630 N N . PHE A 1 88 ? 10.097 -0.470 -12.480 1.00 87.44 88 PHE A N 1
ATOM 631 C CA . PHE A 1 88 ? 10.920 -0.621 -11.279 1.00 87.44 88 PHE A CA 1
ATOM 632 C C . PHE A 1 88 ? 12.319 -1.173 -11.587 1.00 87.44 88 PHE A C 1
ATOM 634 O O . PHE A 1 88 ? 13.041 -1.571 -10.671 1.00 87.44 88 PHE A O 1
ATOM 641 N N . ALA A 1 89 ? 12.709 -1.238 -12.864 1.00 86.19 89 ALA A N 1
ATOM 642 C CA . ALA A 1 89 ? 14.035 -1.692 -13.255 1.00 86.19 89 ALA A CA 1
ATOM 643 C C . ALA A 1 89 ? 15.114 -0.695 -12.803 1.00 86.19 89 ALA A C 1
ATOM 645 O O . ALA A 1 89 ? 14.973 0.519 -12.956 1.00 86.19 89 ALA A O 1
ATOM 646 N N . HIS A 1 90 ? 16.226 -1.215 -12.280 1.00 82.06 90 HIS A N 1
ATOM 647 C CA . HIS A 1 90 ? 17.383 -0.400 -11.911 1.00 82.06 90 HIS A CA 1
ATOM 648 C C . HIS A 1 90 ? 18.128 0.101 -13.160 1.00 82.06 90 HIS A C 1
ATOM 650 O O . HIS A 1 90 ? 17.782 -0.219 -14.298 1.00 82.06 90 HIS A O 1
ATOM 656 N N . ALA A 1 91 ? 19.209 0.858 -12.964 1.00 79.00 91 ALA A N 1
ATOM 657 C CA . ALA A 1 91 ? 19.945 1.533 -14.037 1.00 79.00 91 ALA A CA 1
ATOM 658 C C . ALA A 1 91 ? 20.359 0.654 -15.245 1.00 79.00 91 ALA A C 1
ATOM 660 O O . ALA A 1 91 ? 20.464 1.174 -16.363 1.00 79.00 91 ALA A O 1
ATOM 661 N N . ASN A 1 92 ? 20.565 -0.658 -15.072 1.00 80.25 92 ASN A N 1
ATOM 662 C CA . ASN A 1 92 ? 20.933 -1.545 -16.187 1.00 80.25 92 ASN A CA 1
ATOM 663 C C . ASN A 1 92 ? 19.726 -2.021 -17.016 1.00 80.25 92 ASN A C 1
ATOM 665 O O . ASN A 1 92 ? 19.923 -2.455 -18.144 1.00 80.25 92 ASN A O 1
ATOM 669 N N . GLY A 1 93 ? 18.502 -1.929 -16.485 1.00 80.94 93 GLY A N 1
ATOM 670 C CA . GLY A 1 93 ? 17.253 -2.313 -17.163 1.00 80.94 93 GLY A CA 1
ATOM 671 C C . GLY A 1 93 ? 16.365 -1.127 -17.551 1.00 80.94 93 GLY A C 1
ATOM 672 O O . GLY A 1 93 ? 15.275 -1.310 -18.076 1.00 80.94 93 GLY A O 1
ATOM 673 N N . LYS A 1 94 ? 16.817 0.110 -17.323 1.00 80.31 94 LYS A N 1
ATOM 674 C CA . LYS A 1 94 ? 16.025 1.329 -17.564 1.00 80.31 94 LYS A CA 1
ATOM 675 C C . LYS A 1 94 ? 15.540 1.520 -19.008 1.00 80.31 94 LYS A C 1
ATOM 677 O O . LYS A 1 94 ? 14.557 2.212 -19.224 1.00 80.31 94 LYS A O 1
ATOM 682 N N . ALA A 1 95 ? 16.215 0.917 -19.992 1.00 84.50 95 ALA A N 1
ATOM 683 C CA . ALA A 1 95 ? 15.787 0.959 -21.394 1.00 84.50 95 ALA A CA 1
ATOM 684 C C . ALA A 1 95 ? 14.476 0.184 -21.638 1.00 84.50 95 ALA A C 1
ATOM 686 O O . ALA A 1 95 ? 13.795 0.420 -22.637 1.00 84.50 95 ALA A O 1
ATOM 687 N N . ASP A 1 96 ? 14.115 -0.714 -20.717 1.00 83.62 96 ASP A N 1
ATOM 688 C CA . ASP A 1 96 ? 12.873 -1.478 -20.763 1.00 83.62 96 ASP A CA 1
ATOM 689 C C . ASP A 1 96 ? 11.686 -0.706 -20.169 1.00 83.62 96 ASP A C 1
ATOM 691 O O . ASP A 1 96 ? 10.545 -1.099 -20.393 1.00 83.62 96 ASP A O 1
ATOM 695 N N . ALA A 1 97 ? 11.931 0.390 -19.440 1.00 86.00 97 ALA A N 1
ATOM 696 C CA . ALA A 1 97 ? 10.893 1.282 -18.932 1.00 86.00 97 ALA A CA 1
ATOM 697 C C . ALA A 1 97 ? 10.487 2.286 -20.022 1.00 86.00 97 ALA A C 1
ATOM 699 O O . ALA A 1 97 ? 11.094 3.344 -20.189 1.00 86.00 97 ALA A O 1
ATOM 700 N N . LYS A 1 98 ? 9.458 1.933 -20.791 1.00 86.75 98 LYS A N 1
ATOM 701 C CA . LYS A 1 98 ? 8.944 2.703 -21.926 1.00 86.75 98 LYS A CA 1
ATOM 702 C C . LYS A 1 98 ? 7.550 3.257 -21.639 1.00 86.75 98 LYS A C 1
ATOM 704 O O . LYS A 1 98 ? 6.875 2.879 -20.681 1.00 86.75 98 LYS A O 1
ATOM 709 N N . GLU A 1 99 ? 7.088 4.132 -22.524 1.00 86.94 99 GLU A N 1
ATOM 710 C CA . GLU A 1 99 ? 5.763 4.752 -22.439 1.00 86.94 99 GLU A CA 1
ATOM 711 C C . GLU A 1 99 ? 4.618 3.721 -22.451 1.00 86.94 99 GLU A C 1
ATOM 713 O O . GLU A 1 99 ? 3.630 3.879 -21.735 1.00 86.94 99 GLU A O 1
ATOM 718 N N . GLU A 1 100 ? 4.792 2.599 -23.159 1.00 88.56 100 GLU A N 1
ATOM 719 C CA . GLU A 1 100 ? 3.847 1.473 -23.133 1.00 88.56 100 GLU A CA 1
ATOM 720 C C . GLU A 1 100 ? 3.668 0.883 -21.721 1.00 88.56 100 GLU A C 1
ATOM 722 O O . GLU A 1 100 ? 2.548 0.561 -21.323 1.00 88.56 100 GLU A O 1
ATOM 727 N N . ASN A 1 101 ? 4.737 0.813 -20.919 1.00 88.81 101 ASN A N 1
ATOM 728 C CA . ASN A 1 101 ? 4.694 0.300 -19.547 1.00 88.81 101 ASN A CA 1
ATOM 729 C C . ASN A 1 101 ? 3.926 1.256 -18.625 1.00 88.81 101 ASN A C 1
ATOM 731 O O . ASN A 1 101 ? 3.146 0.812 -17.780 1.00 88.81 101 ASN A O 1
ATOM 735 N N . ILE A 1 102 ? 4.103 2.567 -18.826 1.00 87.56 102 ILE A N 1
ATOM 736 C CA . ILE A 1 102 ? 3.369 3.615 -18.103 1.00 87.56 102 ILE A CA 1
ATOM 737 C C . ILE A 1 102 ? 1.876 3.525 -18.429 1.00 87.56 102 ILE A C 1
ATOM 739 O O . ILE A 1 102 ? 1.054 3.485 -17.514 1.00 87.56 102 ILE A O 1
ATOM 743 N N . ALA A 1 103 ? 1.516 3.405 -19.710 1.00 90.50 103 ALA A N 1
ATOM 744 C CA . ALA A 1 103 ? 0.123 3.272 -20.132 1.0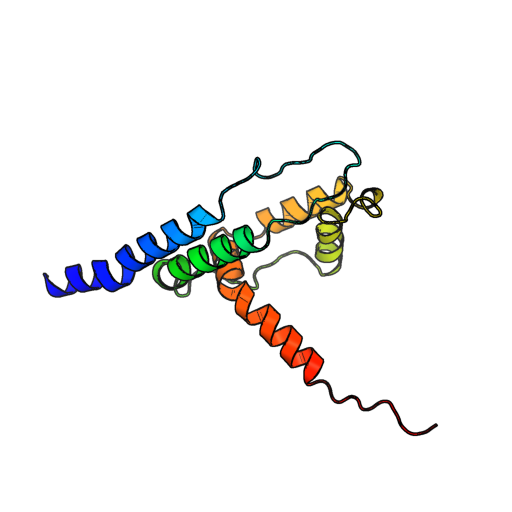0 90.50 103 ALA A CA 1
ATOM 745 C C . ALA A 1 103 ? -0.557 2.046 -19.496 1.00 90.50 103 ALA A C 1
ATOM 747 O O . ALA A 1 103 ? -1.696 2.134 -19.029 1.00 90.50 103 ALA A O 1
ATOM 748 N N . LYS A 1 104 ? 0.153 0.914 -19.403 1.00 90.81 104 LYS A N 1
ATOM 749 C CA . LYS A 1 104 ? -0.334 -0.290 -18.713 1.00 90.81 104 LYS A CA 1
ATOM 750 C C . LYS A 1 104 ? -0.510 -0.069 -17.212 1.00 90.81 104 LYS A C 1
ATOM 752 O O . LYS A 1 104 ? -1.518 -0.505 -16.656 1.00 90.81 104 LYS A O 1
ATOM 757 N N . ALA A 1 105 ? 0.413 0.639 -16.559 1.00 90.75 105 ALA A N 1
ATOM 758 C CA . ALA A 1 105 ? 0.297 0.972 -15.140 1.00 90.75 105 ALA A CA 1
ATOM 759 C C . ALA A 1 105 ? -0.928 1.861 -14.874 1.00 90.75 105 ALA A C 1
ATOM 761 O O . ALA A 1 105 ? -1.746 1.542 -14.008 1.00 90.75 105 ALA A O 1
ATOM 762 N N . SER A 1 106 ? -1.115 2.916 -15.672 1.00 91.12 106 SER A N 1
ATOM 763 C CA . SER A 1 106 ? -2.284 3.796 -15.597 1.00 91.12 106 SER A CA 1
ATOM 764 C C . SER A 1 106 ? -3.591 3.041 -15.847 1.00 91.12 106 SER A C 1
ATOM 766 O O . SER A 1 106 ? -4.545 3.204 -15.085 1.00 91.12 106 SER A O 1
ATOM 768 N N . ALA A 1 107 ? -3.633 2.163 -16.855 1.00 91.12 107 ALA A N 1
ATOM 769 C CA . ALA A 1 107 ? -4.796 1.322 -17.130 1.00 91.12 107 ALA A CA 1
ATOM 770 C C . ALA A 1 107 ? -5.109 0.369 -15.964 1.00 91.12 107 ALA A C 1
ATOM 772 O O . ALA A 1 107 ? -6.272 0.216 -15.589 1.00 91.12 107 ALA A O 1
ATOM 773 N N . SER A 1 108 ? -4.083 -0.227 -15.344 1.00 90.94 108 SER A N 1
ATOM 774 C CA . SER A 1 108 ? -4.250 -1.104 -14.181 1.00 90.94 108 SER A CA 1
ATOM 775 C C . SER A 1 108 ? -4.858 -0.377 -12.982 1.00 90.94 108 SER A C 1
ATOM 777 O O . SER A 1 108 ? -5.668 -0.964 -12.270 1.00 90.94 108 SER A O 1
ATOM 779 N N . ILE A 1 109 ? -4.473 0.882 -12.752 1.00 91.38 109 ILE A N 1
ATOM 780 C CA . ILE A 1 109 ? -4.998 1.702 -11.651 1.00 91.38 109 ILE A CA 1
ATOM 781 C C . ILE A 1 109 ? -6.426 2.168 -11.961 1.00 91.38 109 ILE A C 1
ATOM 783 O O . ILE A 1 109 ? -7.296 2.070 -11.101 1.00 91.38 109 ILE A O 1
ATOM 787 N N . GLY A 1 110 ? -6.703 2.611 -13.192 1.00 91.06 110 GLY A N 1
ATOM 788 C CA . GLY A 1 110 ? -8.048 3.030 -13.612 1.00 91.06 110 GLY A CA 1
ATOM 789 C C . GLY A 1 110 ? -9.075 1.890 -13.667 1.00 91.06 110 GLY A C 1
ATOM 790 O O . GLY A 1 110 ? -10.280 2.130 -13.690 1.00 91.06 110 GLY A O 1
ATOM 791 N N . ALA A 1 111 ? -8.613 0.639 -13.680 1.00 89.88 111 ALA A N 1
ATOM 792 C CA . ALA A 1 111 ? -9.453 -0.551 -13.726 1.00 89.88 111 ALA A CA 1
ATOM 793 C C . ALA A 1 111 ? -10.056 -0.970 -12.372 1.00 89.88 111 ALA A C 1
ATOM 795 O O . ALA A 1 111 ? -11.002 -1.767 -12.371 1.00 89.88 111 ALA A O 1
ATOM 796 N N . VAL A 1 112 ? -9.511 -0.473 -11.258 1.00 93.69 112 VAL A N 1
ATOM 797 C CA . VAL A 1 112 ? -9.871 -0.856 -9.883 1.00 93.69 112 VAL A CA 1
ATOM 798 C C . VAL A 1 112 ? -10.462 0.327 -9.115 1.00 93.69 112 VAL A C 1
ATOM 800 O O . VAL A 1 112 ? -10.262 1.481 -9.489 1.00 93.69 112 VAL A O 1
ATOM 803 N N . ILE A 1 113 ? -11.186 0.063 -8.022 1.00 94.56 113 ILE A N 1
ATOM 804 C CA . ILE A 1 113 ? -11.666 1.134 -7.133 1.00 94.56 113 ILE A CA 1
ATOM 805 C C . ILE A 1 113 ? -10.684 1.383 -5.983 1.00 94.56 113 ILE A C 1
ATOM 807 O O . ILE A 1 113 ? -9.929 0.500 -5.582 1.00 94.56 113 ILE A O 1
ATOM 811 N N . GLY A 1 114 ? -10.730 2.572 -5.374 1.00 94.50 114 GLY A N 1
ATOM 812 C CA . GLY A 1 114 ? -9.835 2.917 -4.258 1.00 94.50 114 GLY A CA 1
ATOM 813 C C . GLY A 1 114 ? -9.904 1.937 -3.076 1.00 94.50 114 GLY A C 1
ATOM 814 O O . GLY A 1 114 ? -8.883 1.642 -2.456 1.00 94.50 114 GLY A O 1
ATOM 815 N N . ALA A 1 115 ? -11.083 1.368 -2.795 1.00 95.25 115 ALA A N 1
ATOM 816 C CA . ALA A 1 115 ? -11.233 0.346 -1.758 1.00 95.25 115 ALA A CA 1
ATOM 817 C C . ALA A 1 115 ? -10.465 -0.947 -2.087 1.00 95.25 115 ALA A C 1
ATOM 819 O O . ALA A 1 115 ? -9.910 -1.551 -1.172 1.00 95.25 115 ALA A O 1
ATOM 820 N N . ASP A 1 116 ? -10.375 -1.341 -3.361 1.00 95.38 116 ASP A N 1
ATOM 821 C CA . ASP A 1 116 ? -9.606 -2.515 -3.794 1.00 95.38 116 ASP A CA 1
ATOM 822 C C . ASP A 1 116 ? -8.114 -2.302 -3.535 1.00 95.38 116 ASP A C 1
ATOM 824 O O . ASP A 1 116 ? -7.459 -3.159 -2.942 1.00 95.38 116 ASP A O 1
ATOM 828 N N . ILE A 1 117 ? -7.599 -1.118 -3.893 1.00 93.94 117 ILE A N 1
ATOM 829 C CA . ILE A 1 117 ? -6.199 -0.727 -3.675 1.00 93.94 117 ILE A CA 1
ATOM 830 C C . ILE A 1 117 ? -5.869 -0.759 -2.179 1.00 93.94 117 ILE A C 1
ATOM 832 O O . ILE A 1 117 ? -4.905 -1.403 -1.757 1.00 93.94 117 ILE A O 1
ATOM 836 N N . LEU A 1 118 ? -6.695 -0.113 -1.351 1.00 95.19 118 LEU A N 1
ATOM 837 C CA . LEU A 1 118 ? -6.499 -0.094 0.099 1.00 95.19 118 LEU A CA 1
ATOM 838 C C . LEU A 1 118 ? -6.564 -1.504 0.703 1.00 95.19 118 LEU A C 1
ATOM 840 O O . LEU A 1 118 ? -5.799 -1.822 1.620 1.00 95.19 118 LEU A O 1
ATOM 844 N N . LYS A 1 119 ? -7.432 -2.378 0.178 1.00 93.94 119 LYS A N 1
ATOM 845 C CA . LYS A 1 119 ? -7.532 -3.762 0.649 1.00 93.94 119 LYS A CA 1
ATOM 846 C C . LYS A 1 119 ? -6.340 -4.611 0.223 1.00 93.94 119 LYS A C 1
ATOM 848 O O . LYS A 1 119 ? -5.835 -5.368 1.051 1.00 93.94 119 LYS A O 1
ATOM 853 N N . ALA A 1 120 ? -5.842 -4.436 -1.000 1.00 92.25 120 ALA A N 1
ATOM 854 C CA . ALA A 1 120 ? -4.617 -5.067 -1.485 1.00 92.25 120 ALA A CA 1
ATOM 855 C C . ALA A 1 120 ? -3.405 -4.699 -0.608 1.00 92.25 120 ALA A C 1
ATOM 857 O O . ALA A 1 120 ? -2.665 -5.582 -0.168 1.00 92.25 120 ALA A O 1
ATOM 858 N N . ILE A 1 121 ? -3.255 -3.418 -0.252 1.00 92.06 121 ILE A N 1
ATOM 859 C CA . ILE A 1 121 ? -2.195 -2.953 0.659 1.00 92.06 121 ILE A CA 1
ATOM 860 C C . ILE A 1 121 ? -2.323 -3.616 2.037 1.00 92.06 121 ILE A C 1
ATOM 862 O O . ILE A 1 121 ? -1.338 -4.109 2.590 1.00 92.06 121 ILE A O 1
ATOM 866 N N . ALA A 1 122 ? -3.534 -3.691 2.592 1.00 91.81 122 ALA A N 1
ATOM 867 C CA . ALA A 1 122 ? -3.753 -4.286 3.910 1.00 91.81 122 ALA A CA 1
ATOM 868 C C . ALA A 1 122 ? -3.391 -5.786 3.974 1.00 91.81 122 ALA A C 1
ATOM 870 O O . ALA A 1 122 ? -3.015 -6.286 5.041 1.00 91.81 122 ALA A O 1
ATOM 871 N N . VAL A 1 123 ? -3.456 -6.511 2.849 1.00 88.31 123 VAL A N 1
ATOM 872 C CA . VAL A 1 123 ? -3.127 -7.946 2.785 1.00 88.31 123 VAL A CA 1
ATOM 873 C C . VAL A 1 123 ? -1.685 -8.249 2.362 1.00 88.31 123 VAL A C 1
ATOM 875 O O . VAL A 1 123 ? -1.272 -9.404 2.474 1.00 88.31 123 VAL A O 1
ATOM 878 N N . LEU A 1 124 ? -0.884 -7.249 1.963 1.00 76.12 124 LEU A N 1
ATOM 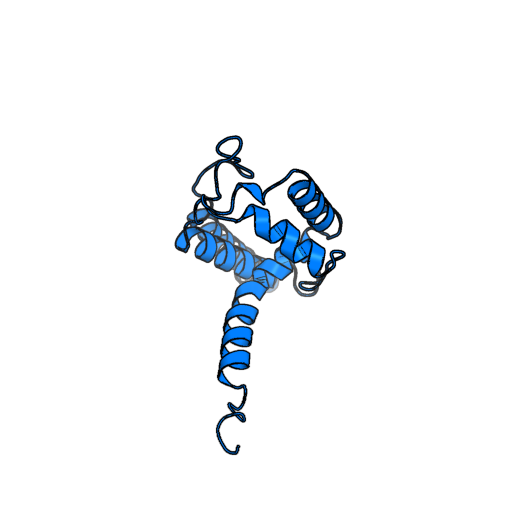879 C CA . LEU A 1 124 ? 0.456 -7.428 1.369 1.00 76.12 124 LEU A CA 1
ATOM 880 C C . LEU A 1 124 ? 1.431 -8.256 2.241 1.00 76.12 124 LEU A C 1
ATOM 882 O O . LEU A 1 124 ? 2.288 -8.971 1.725 1.00 76.12 124 LEU A O 1
ATOM 886 N N . LYS A 1 125 ? 1.264 -8.245 3.573 1.00 58.16 125 LYS A N 1
ATOM 887 C CA . LYS A 1 125 ? 2.047 -9.085 4.506 1.00 58.16 125 LYS A CA 1
ATOM 888 C C . LYS A 1 125 ? 1.693 -10.573 4.476 1.00 58.16 125 LYS A C 1
ATOM 890 O O . LYS A 1 125 ? 2.543 -11.397 4.799 1.00 58.16 125 LYS A O 1
ATOM 895 N N . LYS A 1 126 ? 0.454 -10.932 4.130 1.00 48.16 126 LYS A N 1
ATOM 896 C CA . LYS A 1 126 ? 0.017 -12.335 4.100 1.00 48.16 126 LYS A CA 1
ATOM 897 C C . LYS A 1 126 ? 0.637 -13.058 2.906 1.00 48.16 126 LYS A C 1
ATOM 899 O O . LYS A 1 126 ? 1.011 -14.215 3.034 1.00 48.16 126 LYS A O 1
ATOM 904 N N . THR A 1 127 ? 0.822 -12.357 1.789 1.00 45.16 127 THR A N 1
ATOM 905 C CA . THR A 1 127 ? 1.301 -12.940 0.532 1.00 45.16 127 THR A CA 1
ATOM 906 C C . THR A 1 127 ? 2.803 -13.223 0.538 1.00 45.16 127 THR A C 1
ATOM 908 O O . THR A 1 127 ? 3.197 -14.271 0.043 1.00 45.16 127 THR A O 1
ATOM 911 N N . LEU A 1 128 ? 3.646 -12.385 1.161 1.00 43.12 128 LEU A N 1
ATOM 912 C CA . LEU A 1 128 ? 5.094 -12.650 1.199 1.00 43.12 128 LEU A CA 1
ATOM 913 C C . LEU A 1 128 ? 5.423 -13.906 2.025 1.00 43.12 128 LEU A C 1
ATOM 915 O O . LEU A 1 128 ? 6.206 -14.738 1.585 1.00 43.12 128 LEU A O 1
ATOM 919 N N . LEU A 1 129 ? 4.769 -14.088 3.179 1.00 38.78 129 LEU A N 1
ATOM 920 C CA . LEU A 1 129 ? 4.947 -15.282 4.009 1.00 38.78 129 LEU A CA 1
ATOM 921 C C . LEU A 1 129 ? 4.309 -16.521 3.360 1.00 38.78 129 LEU A C 1
ATOM 923 O O . LEU A 1 129 ? 4.901 -17.590 3.414 1.00 38.78 129 LEU A O 1
ATOM 927 N N . LEU A 1 130 ? 3.147 -16.396 2.699 1.00 41.53 130 LEU A N 1
ATOM 928 C CA . LEU A 1 130 ? 2.530 -17.527 1.989 1.00 41.53 130 LEU A CA 1
ATOM 929 C C . LEU A 1 130 ? 3.350 -17.976 0.779 1.00 41.53 130 LEU A C 1
ATOM 931 O O . LEU A 1 130 ? 3.440 -19.172 0.540 1.00 41.53 130 LEU A O 1
ATOM 935 N N . VAL A 1 131 ? 3.926 -17.048 0.009 1.00 44.91 131 VAL A N 1
ATOM 936 C CA . VAL A 1 131 ? 4.772 -17.372 -1.151 1.00 44.91 131 VAL A CA 1
ATOM 937 C C . VAL A 1 131 ? 6.068 -18.030 -0.686 1.00 44.91 131 VAL A C 1
ATOM 939 O O . VAL A 1 131 ? 6.462 -19.050 -1.240 1.00 44.91 131 VAL A O 1
ATOM 942 N N . LEU A 1 132 ? 6.677 -17.520 0.386 1.00 41.72 132 LEU A N 1
ATOM 943 C CA . LEU A 1 132 ? 7.906 -18.080 0.944 1.00 41.72 132 LEU A CA 1
ATOM 944 C C . LEU A 1 132 ? 7.657 -19.454 1.595 1.00 41.72 132 LEU A C 1
ATOM 946 O O . LEU A 1 132 ? 8.415 -20.386 1.357 1.00 41.72 132 LEU A O 1
ATOM 950 N N . VAL A 1 133 ? 6.544 -19.637 2.315 1.00 44.41 133 VAL A N 1
ATOM 951 C CA . VAL A 1 133 ? 6.124 -20.948 2.848 1.00 44.41 133 VAL A CA 1
ATOM 952 C C . VAL A 1 133 ? 5.750 -21.919 1.719 1.00 44.41 133 VAL A C 1
ATOM 954 O O . VAL A 1 133 ? 6.120 -23.086 1.785 1.00 44.41 133 VAL A O 1
ATOM 957 N N . ARG A 1 134 ? 5.079 -21.466 0.651 1.00 47.19 134 ARG A N 1
ATOM 958 C CA . ARG A 1 134 ? 4.701 -22.305 -0.502 1.00 47.19 134 ARG A CA 1
ATOM 959 C C . ARG A 1 134 ? 5.907 -22.755 -1.331 1.00 47.19 134 ARG A C 1
ATOM 961 O O . ARG A 1 134 ? 5.906 -23.890 -1.794 1.00 47.19 134 ARG A O 1
ATOM 968 N N . GLU A 1 135 ? 6.924 -21.911 -1.505 1.00 46.16 135 GLU A N 1
ATOM 969 C CA . GLU A 1 135 ? 8.172 -22.286 -2.190 1.00 46.16 135 GLU A CA 1
ATOM 970 C C . GLU A 1 135 ? 9.081 -23.170 -1.322 1.00 46.16 135 GLU A C 1
ATOM 972 O O . GLU A 1 135 ? 9.696 -24.099 -1.841 1.00 46.16 135 GLU A O 1
ATOM 977 N N . LEU A 1 136 ? 9.120 -22.962 0.000 1.00 47.41 136 LEU A N 1
ATOM 978 C CA . LEU A 1 136 ? 9.874 -23.828 0.919 1.00 47.41 136 LEU A CA 1
ATOM 979 C C . LEU A 1 136 ? 9.214 -25.198 1.152 1.00 47.41 136 LEU A C 1
ATOM 981 O O . LEU A 1 136 ? 9.906 -26.152 1.494 1.00 47.41 136 LEU A O 1
ATOM 985 N N . MET A 1 137 ? 7.896 -25.308 0.956 1.00 59.94 137 MET A N 1
ATOM 986 C CA . MET A 1 137 ? 7.135 -26.556 1.114 1.00 59.94 137 MET A CA 1
ATOM 987 C C . MET A 1 137 ? 6.929 -27.332 -0.195 1.00 59.94 137 MET A C 1
ATOM 989 O O . MET A 1 137 ? 6.263 -28.368 -0.177 1.00 59.94 137 MET A O 1
ATOM 993 N N . LYS A 1 138 ? 7.490 -26.893 -1.335 1.00 57.16 138 LYS A N 1
ATOM 994 C CA . LYS A 1 138 ? 7.541 -27.752 -2.531 1.00 57.16 138 LYS A CA 1
ATOM 995 C C . LYS A 1 138 ? 8.450 -28.953 -2.231 1.00 57.16 138 LYS A C 1
ATOM 997 O O . LYS A 1 138 ? 9.629 -28.745 -1.931 1.00 57.16 138 LYS A O 1
ATOM 1002 N N . PRO A 1 139 ? 7.961 -30.204 -2.331 1.00 47.72 139 PRO A N 1
ATOM 1003 C CA . PRO A 1 139 ? 8.830 -31.363 -2.229 1.00 47.72 139 PRO A CA 1
ATOM 1004 C C . PRO A 1 139 ? 9.875 -31.276 -3.345 1.00 47.72 139 PRO A C 1
ATOM 1006 O O . PRO A 1 139 ? 9.529 -31.266 -4.527 1.00 47.72 139 PRO A O 1
ATOM 1009 N N . ARG A 1 140 ? 11.158 -31.206 -2.976 1.00 54.94 140 ARG A N 1
ATOM 1010 C CA . ARG A 1 140 ? 12.290 -31.380 -3.898 1.00 54.94 140 ARG A CA 1
ATOM 1011 C C . ARG A 1 140 ? 12.332 -32.837 -4.361 1.00 54.94 140 ARG A C 1
ATOM 1013 O O . ARG A 1 140 ? 13.200 -33.598 -3.956 1.00 54.94 140 ARG A O 1
ATOM 1020 N N . MET A 1 141 ? 11.369 -33.240 -5.181 1.00 50.84 141 MET A N 1
ATOM 1021 C CA . MET A 1 141 ? 11.317 -34.565 -5.788 1.00 50.84 141 MET A CA 1
ATOM 1022 C C . MET A 1 141 ? 11.819 -34.487 -7.234 1.00 50.84 141 MET A C 1
ATOM 1024 O O . MET A 1 141 ? 11.086 -34.795 -8.157 1.00 50.84 141 MET A O 1
ATOM 1028 N N . GLN A 1 142 ? 13.054 -34.010 -7.426 1.00 51.31 142 GLN A N 1
ATOM 1029 C CA . GLN A 1 142 ? 13.836 -34.254 -8.647 1.00 51.31 142 GLN A CA 1
ATOM 1030 C C . GLN A 1 142 ? 15.338 -34.250 -8.331 1.00 51.31 142 GLN A C 1
ATOM 1032 O O . GLN A 1 142 ? 16.100 -33.420 -8.818 1.00 51.31 142 GLN A O 1
ATOM 1037 N N . LEU A 1 143 ? 15.766 -35.180 -7.475 1.00 51.62 143 LEU A N 1
ATOM 1038 C CA . LEU A 1 143 ? 17.147 -35.654 -7.507 1.00 51.62 143 LEU A CA 1
ATOM 1039 C C . LEU A 1 143 ? 17.222 -37.109 -7.031 1.00 51.62 143 LEU A C 1
ATOM 1041 O O . LEU A 1 143 ? 17.592 -37.368 -5.888 1.00 51.62 143 LEU A O 1
ATOM 1045 N N . ARG A 1 144 ? 16.849 -38.056 -7.903 1.00 49.81 144 ARG A N 1
ATOM 1046 C CA . ARG A 1 144 ? 17.493 -39.379 -8.010 1.00 49.81 144 ARG A CA 1
ATOM 1047 C C . ARG A 1 144 ? 16.889 -40.207 -9.153 1.00 49.81 144 ARG A C 1
ATOM 1049 O O . ARG A 1 144 ? 15.681 -40.397 -9.176 1.00 49.81 144 ARG A O 1
ATOM 1056 N N . LEU A 1 145 ? 17.791 -40.755 -9.977 1.00 42.97 145 LEU A N 1
ATOM 1057 C CA . LEU A 1 145 ? 17.608 -41.584 -11.181 1.00 42.97 145 LEU A CA 1
ATOM 1058 C C . LEU A 1 145 ? 17.077 -40.777 -12.382 1.00 42.97 145 LEU A C 1
ATOM 1060 O O . LEU A 1 145 ? 15.935 -40.344 -12.366 1.00 42.97 145 LEU A O 1
ATOM 1064 N N . LEU A 1 146 ? 17.859 -40.482 -13.423 1.00 42.41 146 LEU A N 1
ATOM 1065 C CA . LEU A 1 146 ? 18.886 -41.263 -14.126 1.00 42.41 146 LEU A CA 1
ATOM 1066 C C . LEU A 1 146 ? 19.985 -40.342 -14.674 1.00 42.41 146 LEU A C 1
ATOM 1068 O O . LEU A 1 146 ? 19.622 -39.244 -15.152 1.00 42.41 146 LEU A O 1
#

Secondary structure (DSSP, 8-state):
-HHHHHHHIIIIIHHHHHHHHHHHHH--SS-TT---STTPPPPPPPHHHHHHHHHHHHHHHHHHTTT-S-TT-----HHHHHHHHGGG--TTTGGG--HHHHHHHHHHHHTS-HHHHHHHHHHHHHHHHHHHHHHHTS-----S--